Protein AF-A0A2X4UUF0-F1 (afdb_monomer_lite)

Sequence (72 aa):
MTEKLHFFIGEYDADSRVSDGGGVEAEGEDLEVIEMPLADALHAIRQGTLVDAKTIMLLQFVALNRSLENNQ

pLDDT: mean 88.92, std 12.81, range [41.25, 98.38]

InterPro domains:
  IPR015797 NUDIX hydrolase-like domain superfamily [SSF55811] (2-66)

Organism: Serratia plymuthica (NCBI:txid82996)

Structure (mmCIF, N/CA/C/O backbone):
data_AF-A0A2X4UUF0-F1
#
_entry.id   AF-A0A2X4UUF0-F1
#
loop_
_atom_site.group_PDB
_atom_site.id
_atom_site.type_symbol
_atom_site.label_atom_id
_atom_site.label_alt_id
_atom_site.label_comp_id
_atom_site.label_asym_id
_atom_site.label_entity_id
_atom_site.label_seq_id
_atom_site.pdbx_PDB_ins_code
_atom_site.Cartn_x
_atom_site.Cartn_y
_atom_site.Cartn_z
_atom_site.occupancy
_atom_site.B_iso_or_equiv
_atom_site.auth_seq_id
_atom_site.auth_comp_id
_atom_site.auth_asym_id
_atom_site.auth_atom_id
_atom_site.pdbx_PDB_model_num
ATOM 1 N N . MET A 1 1 ? 1.031 11.816 18.124 1.00 65.44 1 MET A N 1
ATOM 2 C CA . MET A 1 1 ? 1.307 11.310 16.765 1.00 65.44 1 MET A CA 1
ATOM 3 C C . MET A 1 1 ? 1.832 12.477 15.944 1.00 65.44 1 MET A C 1
ATOM 5 O O . MET A 1 1 ? 1.121 13.469 15.850 1.00 65.44 1 MET A O 1
ATOM 9 N N . THR A 1 2 ? 3.074 12.429 15.466 1.00 90.44 2 THR A N 1
ATOM 10 C CA . THR A 1 2 ? 3.729 13.551 14.756 1.00 90.44 2 THR A CA 1
ATOM 11 C C . THR A 1 2 ? 3.917 13.297 13.261 1.00 90.44 2 THR A C 1
ATOM 13 O O . THR A 1 2 ? 4.105 14.250 12.511 1.00 90.44 2 THR A O 1
ATOM 16 N N . GLU A 1 3 ? 3.837 12.041 12.821 1.00 91.94 3 GLU A N 1
ATOM 17 C CA . GLU A 1 3 ? 3.908 11.671 11.409 1.00 91.94 3 GLU A CA 1
ATOM 18 C C . GLU A 1 3 ? 2.634 12.097 10.669 1.00 91.94 3 GLU A C 1
ATOM 20 O O . GLU A 1 3 ? 1.515 11.879 11.145 1.00 91.94 3 GLU A O 1
ATOM 25 N N . LYS A 1 4 ? 2.815 12.720 9.502 1.00 91.44 4 LYS A N 1
ATOM 26 C CA . LYS A 1 4 ? 1.745 13.051 8.561 1.00 91.44 4 LYS A CA 1
ATOM 27 C C . LYS A 1 4 ? 1.955 12.226 7.303 1.00 91.44 4 LYS A C 1
ATOM 29 O O . LYS A 1 4 ? 3.037 12.258 6.728 1.00 91.44 4 LYS A O 1
ATOM 34 N N . LEU A 1 5 ? 0.911 11.527 6.881 1.00 93.50 5 LEU A N 1
ATOM 35 C CA . LEU A 1 5 ? 0.911 10.725 5.667 1.00 93.50 5 LEU A CA 1
ATOM 36 C C . LEU A 1 5 ? 0.047 11.412 4.614 1.00 93.50 5 LEU A C 1
ATOM 38 O O . LEU A 1 5 ? -1.065 11.853 4.905 1.00 93.50 5 LEU A O 1
ATOM 42 N N . HIS A 1 6 ? 0.569 11.489 3.396 1.00 95.50 6 HIS A N 1
ATOM 43 C CA . HIS A 1 6 ? -0.160 11.945 2.222 1.00 95.50 6 HIS A CA 1
ATOM 44 C C . HIS A 1 6 ? -0.397 10.734 1.323 1.00 95.50 6 HIS A C 1
ATOM 46 O O . HIS A 1 6 ? 0.544 10.023 0.981 1.00 95.50 6 HIS A O 1
ATOM 52 N N . PHE A 1 7 ? -1.659 10.481 0.993 1.00 96.38 7 PHE A N 1
ATOM 53 C CA . PHE A 1 7 ? -2.093 9.304 0.250 1.00 96.38 7 PHE A CA 1
ATOM 54 C C . PHE A 1 7 ? -2.448 9.683 -1.185 1.00 96.38 7 PHE A C 1
ATOM 56 O O . PHE A 1 7 ? -3.076 10.717 -1.412 1.00 96.38 7 PHE A O 1
ATOM 63 N N . PHE A 1 8 ? -2.072 8.828 -2.134 1.00 95.44 8 PHE A N 1
ATOM 64 C CA . PHE A 1 8 ? -2.295 9.030 -3.563 1.00 95.44 8 PHE A CA 1
ATOM 65 C C . PHE A 1 8 ? -2.776 7.726 -4.207 1.00 95.44 8 PHE A C 1
ATOM 67 O O . PHE A 1 8 ? -2.425 6.641 -3.747 1.00 95.44 8 PHE A O 1
ATOM 74 N N . ILE A 1 9 ? -3.566 7.853 -5.273 1.00 94.69 9 ILE A N 1
ATOM 75 C CA . ILE A 1 9 ? -3.989 6.765 -6.161 1.00 94.69 9 ILE A CA 1
ATOM 76 C C . ILE A 1 9 ? -3.599 7.170 -7.582 1.00 94.69 9 ILE A C 1
ATOM 78 O O . ILE A 1 9 ? -3.714 8.344 -7.935 1.00 94.69 9 ILE A O 1
ATOM 82 N N . GLY A 1 10 ? -3.144 6.208 -8.377 1.00 92.00 10 GLY A N 1
ATOM 83 C CA . GLY A 1 10 ? -2.854 6.393 -9.793 1.00 92.00 10 GLY A CA 1
ATOM 84 C C . GLY A 1 10 ? -3.360 5.203 -10.592 1.00 92.00 10 GLY A C 1
ATOM 85 O O . GLY A 1 10 ? -3.252 4.061 -10.143 1.00 92.00 10 GLY A O 1
ATOM 86 N N . GLU A 1 11 ? -3.926 5.482 -11.759 1.00 90.62 11 GLU A N 1
ATOM 87 C CA . GLU A 1 11 ? -4.190 4.463 -12.768 1.00 90.62 11 GLU A CA 1
ATOM 88 C C . GLU A 1 11 ? -2.897 4.159 -13.525 1.00 90.62 11 GLU A C 1
ATOM 90 O O . GLU A 1 11 ? -2.057 5.039 -13.721 1.00 90.62 11 GLU A O 1
ATOM 95 N N . TYR A 1 12 ? -2.736 2.906 -13.931 1.00 88.88 12 TYR A N 1
ATOM 96 C CA . TYR A 1 12 ? -1.628 2.466 -14.765 1.00 88.88 12 TYR A CA 1
ATOM 97 C C . TYR A 1 12 ? -2.121 1.405 -15.743 1.00 88.88 12 TYR A C 1
ATOM 99 O O . TYR A 1 12 ? -3.134 0.740 -15.510 1.00 88.88 12 TYR A O 1
ATOM 107 N N . ASP A 1 13 ? -1.373 1.237 -16.821 1.00 89.25 13 ASP A N 1
ATOM 108 C CA . ASP A 1 13 ? -1.514 0.144 -17.772 1.00 89.25 13 ASP A CA 1
ATOM 109 C C . ASP A 1 13 ? -0.144 -0.491 -18.052 1.00 89.25 13 ASP A C 1
ATOM 111 O O . ASP A 1 13 ? 0.888 -0.065 -17.524 1.00 89.25 13 ASP A O 1
ATOM 115 N N . ALA A 1 14 ? -0.134 -1.543 -18.870 1.00 85.94 14 ALA A N 1
ATOM 116 C CA . ALA A 1 14 ? 1.094 -2.245 -19.232 1.00 85.94 14 ALA A CA 1
ATOM 117 C C . ALA A 1 14 ? 2.094 -1.344 -19.979 1.00 85.94 14 ALA A C 1
ATOM 119 O O . ALA A 1 14 ? 3.302 -1.521 -19.822 1.00 85.94 14 ALA A O 1
ATOM 120 N N . ASP A 1 15 ? 1.604 -0.364 -20.741 1.00 89.38 15 ASP A N 1
ATOM 121 C CA . ASP A 1 15 ? 2.436 0.565 -21.513 1.00 89.38 15 ASP A CA 1
ATOM 122 C C . ASP A 1 15 ? 3.107 1.619 -20.612 1.00 89.38 15 ASP A C 1
ATOM 124 O O . ASP A 1 15 ? 4.147 2.179 -20.962 1.00 89.38 15 ASP A O 1
ATOM 128 N N . SER A 1 16 ? 2.560 1.850 -19.416 1.00 87.31 16 SER A N 1
ATOM 129 C CA . SER A 1 16 ? 3.120 2.735 -18.388 1.00 87.31 16 SER A CA 1
ATOM 130 C C . SER A 1 16 ? 4.339 2.134 -17.667 1.00 87.31 16 SER A C 1
ATOM 132 O O . SER A 1 16 ? 5.016 2.831 -16.905 1.00 87.31 16 SER A O 1
ATOM 134 N N . ARG A 1 17 ? 4.641 0.844 -17.871 1.00 86.06 17 ARG A N 1
ATOM 135 C CA . ARG A 1 17 ? 5.741 0.143 -17.195 1.00 86.06 17 ARG A CA 1
ATOM 136 C C . ARG A 1 17 ? 7.085 0.441 -17.868 1.00 86.06 17 ARG A C 1
ATOM 138 O O . ARG A 1 17 ? 7.352 0.007 -18.982 1.00 86.06 17 ARG A O 1
ATOM 145 N N . VAL A 1 18 ? 7.971 1.139 -17.154 1.00 88.62 18 VAL A N 1
ATOM 146 C CA . VAL A 1 18 ? 9.310 1.524 -17.653 1.00 88.62 18 VAL A CA 1
ATOM 147 C C . VAL A 1 18 ? 10.432 0.548 -17.272 1.00 88.62 18 VAL A C 1
ATOM 149 O O . VAL A 1 18 ? 11.512 0.595 -17.857 1.00 88.62 18 VAL A O 1
ATOM 152 N N . SER A 1 19 ? 10.200 -0.323 -16.288 1.00 85.75 19 SER A N 1
ATOM 153 C CA . SER A 1 19 ? 11.136 -1.360 -15.833 1.00 85.75 19 SER A CA 1
ATOM 154 C C . SER A 1 19 ? 10.388 -2.478 -15.097 1.00 85.75 19 SER A C 1
ATOM 156 O O . SER A 1 19 ? 9.168 -2.414 -14.930 1.00 85.75 19 SER A O 1
ATOM 158 N N . ASP A 1 20 ? 11.101 -3.506 -14.635 1.00 83.44 20 ASP A N 1
ATOM 159 C CA . ASP A 1 20 ? 10.511 -4.574 -13.816 1.00 83.44 20 ASP A CA 1
ATOM 160 C C . ASP A 1 20 ? 10.104 -4.126 -12.401 1.00 83.44 20 ASP A C 1
ATOM 162 O O . ASP A 1 20 ? 9.387 -4.850 -11.713 1.00 83.44 20 ASP A O 1
ATOM 166 N N . GLY A 1 21 ? 10.487 -2.910 -11.996 1.00 85.44 21 GLY A N 1
ATOM 167 C CA . GLY A 1 21 ? 10.302 -2.404 -10.638 1.00 85.44 21 GLY A CA 1
ATOM 168 C C . GLY A 1 21 ? 11.247 -3.086 -9.645 1.00 85.44 21 GLY A C 1
ATOM 169 O O . GLY A 1 21 ? 12.339 -3.501 -10.019 1.00 85.44 21 GLY A O 1
ATOM 170 N N . GLY A 1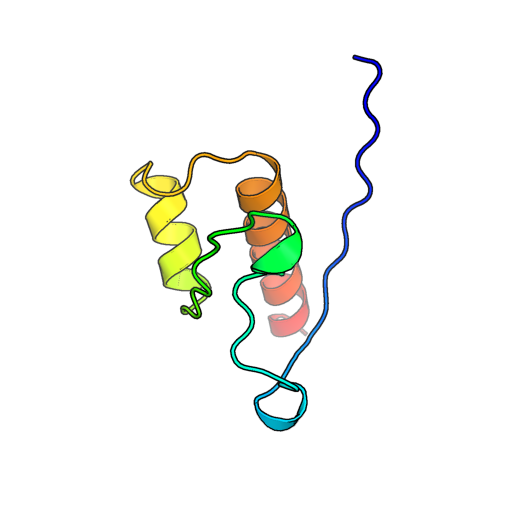 22 ? 10.841 -3.172 -8.377 1.00 82.38 22 GLY A N 1
ATOM 171 C CA . GLY A 1 22 ? 11.595 -3.896 -7.342 1.00 82.38 22 GLY A CA 1
ATOM 172 C C . GLY A 1 22 ? 12.632 -3.075 -6.567 1.00 82.38 22 GLY A C 1
ATOM 173 O O . GLY A 1 22 ? 13.412 -3.635 -5.803 1.00 82.38 22 GLY A O 1
ATOM 174 N N . GLY A 1 23 ? 12.595 -1.748 -6.703 1.00 84.81 23 GLY A N 1
ATOM 175 C CA . GLY A 1 23 ? 13.469 -0.835 -5.967 1.00 84.81 23 GLY A CA 1
ATOM 176 C C . GLY A 1 23 ? 14.825 -0.608 -6.634 1.00 84.81 23 GLY A C 1
ATOM 177 O O . GLY A 1 23 ? 15.062 -1.007 -7.776 1.00 84.81 23 GLY A O 1
ATOM 178 N N . VAL A 1 24 ? 15.708 0.097 -5.932 1.00 84.31 24 VAL A N 1
ATOM 179 C CA . VAL A 1 24 ? 17.072 0.398 -6.381 1.00 84.31 24 VAL A CA 1
ATOM 180 C C . VAL A 1 24 ? 18.067 -0.456 -5.595 1.00 84.31 24 VAL A C 1
ATOM 182 O O . VAL A 1 24 ? 18.370 -0.169 -4.439 1.00 84.31 24 VAL A O 1
ATOM 185 N N . GLU A 1 25 ? 18.650 -1.470 -6.243 1.00 83.31 25 GLU A N 1
ATOM 186 C CA . GLU A 1 25 ? 19.619 -2.388 -5.610 1.00 83.31 25 GLU A CA 1
ATOM 187 C C . GLU A 1 25 ? 20.799 -1.637 -4.963 1.00 83.31 25 GLU A C 1
ATOM 189 O O . GLU A 1 25 ? 21.259 -1.983 -3.876 1.00 83.31 25 GLU A O 1
ATOM 194 N N . ALA A 1 26 ? 21.256 -0.547 -5.592 1.00 87.06 26 ALA A N 1
ATOM 195 C CA . ALA A 1 26 ? 22.339 0.288 -5.072 1.00 87.06 26 ALA A CA 1
ATOM 196 C C . ALA A 1 26 ? 21.997 0.999 -3.746 1.00 87.06 26 ALA A C 1
ATOM 198 O O . ALA A 1 26 ? 22.908 1.394 -3.018 1.00 87.06 26 ALA A O 1
ATOM 199 N N . GLU A 1 27 ? 20.710 1.154 -3.424 1.00 88.38 27 GLU A N 1
ATOM 200 C CA . GLU A 1 27 ? 20.222 1.692 -2.148 1.00 88.38 27 GLU A CA 1
ATOM 201 C C . GLU A 1 27 ? 19.956 0.583 -1.112 1.00 88.38 27 GLU A C 1
ATOM 203 O O . GLU A 1 27 ? 19.599 0.870 0.030 1.00 88.38 27 GLU A O 1
ATOM 208 N N . GLY A 1 28 ? 20.198 -0.684 -1.474 1.00 86.88 28 GLY A N 1
ATOM 209 C CA . GLY A 1 28 ? 19.963 -1.847 -0.618 1.00 86.88 28 GLY A CA 1
ATOM 210 C C . GLY A 1 28 ? 18.494 -2.259 -0.542 1.00 86.88 28 GLY A C 1
ATOM 211 O O . GLY A 1 28 ? 18.107 -2.948 0.402 1.00 86.88 28 GLY A O 1
ATOM 212 N N . GLU A 1 29 ? 17.678 -1.822 -1.501 1.00 87.56 29 GLU A N 1
ATOM 213 C CA . GLU A 1 29 ? 16.284 -2.237 -1.610 1.00 87.56 29 GLU A CA 1
ATOM 214 C C . GLU A 1 29 ? 16.187 -3.633 -2.239 1.00 87.56 29 GLU A C 1
ATOM 216 O O . GLU A 1 29 ? 16.774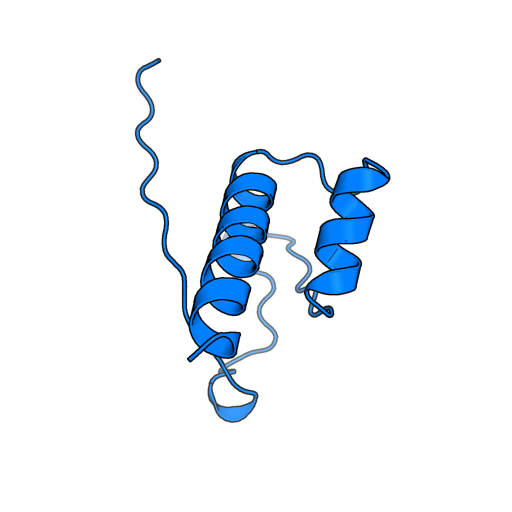 -3.897 -3.286 1.00 87.56 29 GLU A O 1
ATOM 221 N N . ASP A 1 30 ? 15.423 -4.510 -1.591 1.00 88.12 30 ASP A N 1
ATOM 222 C CA . ASP A 1 30 ? 15.040 -5.834 -2.088 1.00 88.12 30 ASP A CA 1
ATOM 223 C C . ASP A 1 30 ? 13.512 -5.915 -2.027 1.00 88.12 30 ASP A C 1
ATOM 225 O O . ASP A 1 30 ? 12.926 -6.285 -1.004 1.00 88.12 30 ASP A O 1
ATOM 229 N N . LEU A 1 31 ? 12.855 -5.409 -3.075 1.00 89.56 31 LEU A N 1
ATOM 230 C CA . LEU A 1 31 ? 11.400 -5.313 -3.144 1.00 89.56 31 LEU A CA 1
ATOM 231 C C . LEU A 1 31 ? 10.851 -6.241 -4.223 1.00 89.56 31 LEU A C 1
ATOM 233 O O . LEU A 1 31 ? 11.315 -6.270 -5.360 1.00 89.56 31 LEU A O 1
ATOM 237 N N . GLU A 1 32 ? 9.776 -6.941 -3.882 1.00 91.19 32 GLU A N 1
ATOM 238 C CA . GLU A 1 32 ? 9.003 -7.733 -4.830 1.00 91.19 32 GLU A CA 1
ATOM 239 C C . GLU A 1 32 ? 7.826 -6.908 -5.368 1.00 91.19 32 GLU A C 1
ATOM 241 O O . GLU A 1 32 ? 7.064 -6.306 -4.604 1.00 91.19 32 GLU A O 1
ATOM 246 N N . VAL A 1 33 ? 7.654 -6.892 -6.692 1.00 91.69 33 VAL A N 1
ATOM 247 C CA . VAL A 1 33 ? 6.475 -6.297 -7.332 1.00 91.69 33 VAL A CA 1
ATOM 248 C C . VAL A 1 33 ? 5.381 -7.349 -7.435 1.00 91.69 33 VAL A C 1
ATOM 250 O O . VAL A 1 33 ? 5.553 -8.367 -8.102 1.00 91.69 33 VAL A O 1
ATOM 253 N N . ILE A 1 34 ? 4.233 -7.074 -6.814 1.00 93.25 34 ILE A N 1
ATOM 254 C CA . ILE A 1 34 ? 3.082 -7.977 -6.824 1.00 93.25 34 ILE A CA 1
ATOM 255 C C . ILE A 1 34 ? 1.911 -7.306 -7.539 1.00 93.25 34 ILE A C 1
ATOM 257 O O . ILE A 1 34 ? 1.337 -6.333 -7.049 1.00 93.25 34 ILE A O 1
ATOM 261 N N . GLU A 1 35 ? 1.531 -7.864 -8.685 1.00 93.38 35 GLU A N 1
ATOM 262 C CA . GLU A 1 35 ? 0.324 -7.491 -9.418 1.00 93.38 35 GLU A CA 1
ATOM 263 C C . GLU A 1 35 ? -0.762 -8.540 -9.157 1.00 93.38 35 GLU A C 1
ATOM 265 O O . GLU A 1 35 ? -0.554 -9.737 -9.358 1.00 93.38 35 GLU A O 1
ATOM 270 N N . MET A 1 36 ? -1.924 -8.109 -8.662 1.00 95.19 36 MET A N 1
ATOM 271 C CA . MET A 1 36 ? -3.037 -9.012 -8.373 1.00 95.19 36 MET A CA 1
ATOM 272 C C . MET A 1 36 ? -4.395 -8.316 -8.515 1.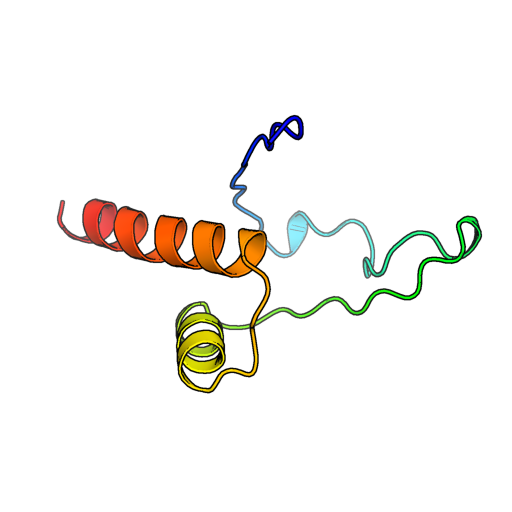00 95.19 36 MET A C 1
ATOM 274 O O . MET A 1 36 ? -4.485 -7.092 -8.371 1.00 95.19 36 MET A O 1
ATOM 278 N N . PRO A 1 37 ? -5.481 -9.075 -8.742 1.00 96.19 37 PRO A N 1
ATOM 279 C CA . PRO A 1 37 ? -6.829 -8.526 -8.733 1.00 96.19 37 PRO A CA 1
ATOM 280 C C . PRO A 1 37 ? -7.178 -7.844 -7.401 1.00 96.19 37 PRO A C 1
ATOM 282 O O . PRO A 1 37 ? -6.904 -8.366 -6.321 1.00 96.19 37 PRO A O 1
ATOM 285 N N . LEU A 1 38 ? -7.891 -6.711 -7.462 1.00 95.81 38 LEU A N 1
ATOM 286 C CA . LEU A 1 38 ? -8.346 -5.982 -6.265 1.00 95.81 38 LEU A CA 1
ATOM 287 C C . LEU A 1 38 ? -9.152 -6.874 -5.302 1.00 95.81 38 LEU A C 1
ATOM 289 O O . LEU A 1 38 ? -9.029 -6.746 -4.086 1.00 95.81 38 LEU A O 1
ATOM 293 N N . ALA A 1 39 ? -9.975 -7.780 -5.836 1.00 96.75 39 ALA A N 1
ATOM 294 C CA . ALA A 1 39 ? -10.763 -8.708 -5.027 1.00 96.75 39 ALA A CA 1
ATOM 295 C C . ALA A 1 39 ? -9.876 -9.638 -4.181 1.00 96.75 39 ALA A C 1
ATOM 297 O O . ALA A 1 39 ? -10.186 -9.875 -3.011 1.00 96.75 39 ALA A O 1
ATOM 298 N N . ASP A 1 40 ? -8.758 -10.096 -4.744 1.00 98.38 40 ASP A N 1
ATOM 299 C CA . ASP A 1 40 ? -7.811 -10.982 -4.070 1.00 98.38 40 ASP A CA 1
ATOM 300 C C . ASP A 1 40 ? -7.044 -10.221 -2.987 1.00 98.38 40 ASP A C 1
ATOM 302 O O . ASP A 1 40 ? -6.930 -10.703 -1.861 1.00 98.38 40 ASP A O 1
ATOM 306 N N . ALA A 1 41 ? -6.636 -8.978 -3.263 1.00 98.06 41 ALA A N 1
ATOM 307 C CA . ALA A 1 41 ? -6.022 -8.108 -2.261 1.00 98.06 41 ALA A CA 1
ATOM 308 C C . ALA A 1 41 ? -6.965 -7.846 -1.067 1.00 98.06 41 ALA A C 1
ATOM 310 O O . ALA A 1 41 ? -6.569 -7.960 0.094 1.00 98.06 41 ALA A O 1
ATOM 311 N N . LEU A 1 42 ? -8.250 -7.565 -1.322 1.00 98.06 42 LEU A N 1
ATOM 312 C CA . LEU A 1 4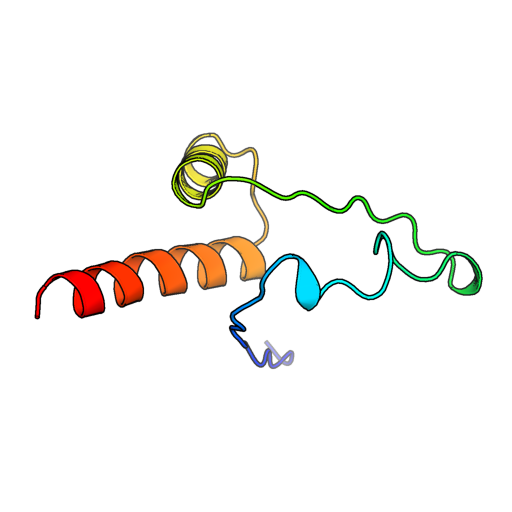2 ? -9.255 -7.401 -0.261 1.00 98.06 42 LEU A CA 1
ATOM 313 C C . LEU A 1 42 ? -9.495 -8.701 0.521 1.00 98.06 42 LEU A C 1
ATOM 315 O O . LEU A 1 42 ? -9.741 -8.661 1.730 1.00 98.06 42 LEU A O 1
ATOM 319 N N . HIS A 1 43 ? -9.428 -9.856 -0.147 1.00 98.38 43 HIS A N 1
ATOM 320 C CA . HIS A 1 43 ? -9.486 -11.153 0.518 1.00 98.38 43 HIS A CA 1
ATOM 321 C C . HIS A 1 43 ? -8.259 -11.377 1.415 1.00 98.38 43 HIS A C 1
ATOM 323 O O . HIS A 1 43 ? -8.422 -11.782 2.565 1.00 98.38 43 HIS A O 1
ATOM 329 N N . ALA A 1 44 ? -7.058 -11.038 0.943 1.00 98.38 44 ALA A N 1
ATOM 330 C CA . ALA A 1 44 ? -5.811 -11.156 1.695 1.00 98.38 44 ALA A CA 1
ATOM 331 C C . ALA A 1 44 ? -5.801 -10.299 2.975 1.00 98.38 44 ALA A C 1
ATOM 333 O O . ALA A 1 44 ? -5.269 -10.736 3.995 1.00 98.38 44 ALA A O 1
ATOM 334 N N . ILE A 1 45 ? -6.454 -9.128 2.971 1.00 98.38 45 ILE A N 1
ATOM 335 C CA . ILE A 1 45 ? -6.687 -8.343 4.199 1.00 98.38 45 ILE A CA 1
ATOM 336 C C . ILE A 1 45 ? -7.548 -9.136 5.191 1.00 98.38 45 ILE A C 1
ATOM 338 O O . ILE A 1 45 ? -7.215 -9.232 6.370 1.00 98.38 45 ILE A O 1
ATOM 342 N N . ARG A 1 46 ? -8.656 -9.735 4.730 1.00 98.06 46 ARG A N 1
ATOM 343 C CA . ARG A 1 46 ? -9.573 -10.503 5.597 1.00 98.06 46 ARG A CA 1
ATOM 344 C C . ARG A 1 46 ? -8.925 -11.756 6.185 1.00 98.06 46 ARG A C 1
ATOM 346 O O . ARG A 1 46 ? -9.271 -12.132 7.299 1.00 98.06 46 ARG A O 1
ATOM 353 N N . GLN A 1 47 ? -8.007 -12.383 5.451 1.00 98.38 47 GLN A N 1
ATOM 354 C CA . GLN A 1 47 ? -7.236 -13.536 5.931 1.00 98.38 47 GLN A CA 1
ATOM 355 C C . GLN A 1 47 ? -6.071 -13.148 6.852 1.00 98.3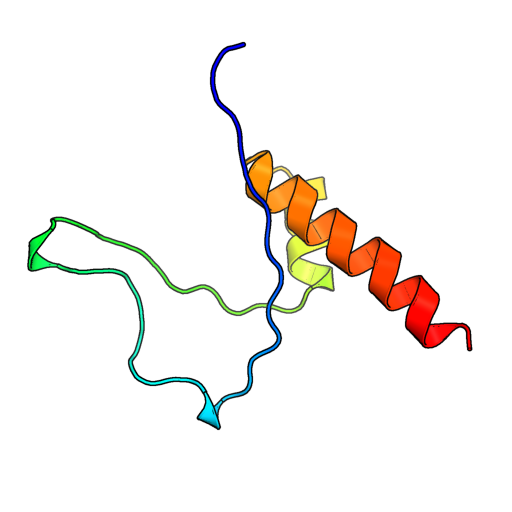8 47 GLN A C 1
ATOM 357 O O . GLN A 1 47 ? -5.439 -14.025 7.434 1.00 98.38 47 GLN A O 1
ATOM 362 N N . GLY A 1 48 ? -5.768 -11.854 6.997 1.00 98.00 48 GLY A N 1
ATOM 363 C CA . GLY A 1 48 ? -4.624 -11.389 7.780 1.00 98.00 48 GLY A CA 1
ATOM 364 C C . GLY A 1 48 ? -3.274 -11.607 7.092 1.00 98.00 48 GLY A C 1
ATOM 365 O O . GLY A 1 48 ? -2.244 -11.568 7.756 1.00 98.00 48 GLY A O 1
ATOM 366 N N . THR A 1 49 ? -3.257 -11.834 5.776 1.00 98.00 49 THR A N 1
ATOM 367 C CA . THR A 1 49 ? -2.021 -11.888 4.980 1.00 98.00 49 THR A CA 1
ATOM 368 C C . THR A 1 49 ? -1.486 -10.481 4.702 1.00 98.00 49 THR A C 1
ATOM 370 O O . THR A 1 49 ? -0.283 -10.255 4.781 1.00 98.00 49 THR A O 1
ATOM 373 N N . LEU A 1 50 ? -2.372 -9.514 4.433 1.00 97.88 50 LEU A N 1
ATOM 374 C CA . LEU A 1 50 ? -2.025 -8.092 4.337 1.00 97.88 50 LEU A CA 1
ATOM 375 C C . LEU A 1 50 ? -2.406 -7.377 5.635 1.00 97.88 50 LEU A C 1
ATOM 377 O O . LEU A 1 50 ? -3.589 -7.251 5.948 1.00 97.88 50 LEU A O 1
ATOM 381 N N . VAL A 1 51 ? -1.403 -6.898 6.375 1.00 98.12 51 VAL A N 1
ATOM 382 C CA . VAL A 1 51 ? -1.573 -6.301 7.717 1.00 98.12 51 VAL A CA 1
ATOM 383 C C . VAL A 1 51 ? -0.941 -4.909 7.865 1.00 98.12 51 VAL A C 1
ATOM 385 O O . VAL A 1 51 ? -0.817 -4.406 8.980 1.00 98.12 51 VAL A O 1
ATOM 388 N N . ASP A 1 52 ? -0.563 -4.257 6.760 1.00 97.88 52 ASP A N 1
ATOM 389 C CA . ASP A 1 52 ? -0.091 -2.864 6.773 1.00 97.88 52 ASP A CA 1
ATOM 390 C C . ASP A 1 52 ? -1.256 -1.867 6.677 1.00 97.88 52 ASP A C 1
ATOM 392 O O . ASP A 1 52 ? -2.124 -1.965 5.807 1.00 97.88 52 ASP A O 1
ATOM 396 N N . ALA A 1 53 ? -1.250 -0.861 7.554 1.00 97.12 53 ALA A N 1
ATOM 397 C CA . ALA A 1 53 ? -2.332 0.112 7.657 1.00 97.12 53 ALA A CA 1
ATOM 398 C C . ALA A 1 53 ? -2.487 0.983 6.400 1.00 97.12 53 ALA A C 1
ATOM 400 O O . ALA A 1 53 ? -3.615 1.225 5.974 1.00 97.12 53 ALA A O 1
ATOM 401 N N . LYS A 1 54 ? -1.385 1.446 5.792 1.00 97.31 54 LYS A N 1
ATOM 402 C CA . LYS A 1 54 ? -1.439 2.332 4.617 1.00 97.31 54 LYS A CA 1
ATOM 403 C C . LYS A 1 54 ? -1.980 1.569 3.410 1.00 97.31 54 LYS A C 1
ATOM 405 O O . LYS A 1 54 ? -2.863 2.074 2.718 1.00 97.31 54 LYS A O 1
ATOM 410 N N . THR A 1 55 ? -1.530 0.329 3.227 1.00 97.31 55 THR A N 1
ATOM 411 C CA . THR A 1 55 ? -2.026 -0.578 2.186 1.00 97.31 55 THR A CA 1
ATOM 412 C C . THR A 1 55 ? -3.508 -0.905 2.377 1.00 97.31 55 THR A C 1
ATOM 414 O O . THR A 1 55 ? -4.287 -0.773 1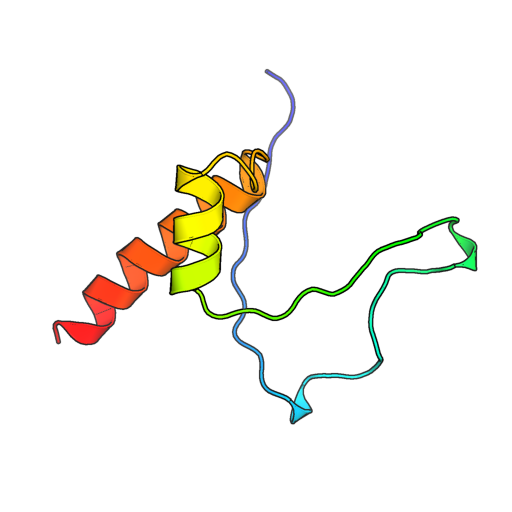.433 1.00 97.31 55 THR A O 1
ATOM 417 N N . ILE A 1 56 ? -3.939 -1.257 3.596 1.00 98.25 56 ILE A N 1
ATOM 418 C CA . ILE A 1 56 ? -5.356 -1.534 3.893 1.00 98.25 56 ILE A CA 1
ATOM 419 C C . ILE A 1 56 ? -6.231 -0.311 3.589 1.00 98.25 56 ILE A C 1
ATOM 421 O O . ILE A 1 56 ? -7.264 -0.450 2.933 1.00 98.25 56 ILE A O 1
ATOM 425 N N . MET A 1 57 ? -5.819 0.882 4.034 1.00 97.75 57 MET A N 1
ATOM 426 C CA . MET A 1 57 ? -6.569 2.125 3.821 1.00 97.75 57 MET A CA 1
ATOM 427 C C . MET A 1 57 ? -6.745 2.441 2.332 1.00 97.75 57 MET A C 1
ATOM 429 O O . MET A 1 57 ? -7.859 2.744 1.905 1.00 97.75 57 MET A O 1
ATOM 433 N N . LEU A 1 58 ? -5.677 2.341 1.534 1.00 97.75 58 LEU A N 1
ATOM 434 C CA . LEU A 1 58 ? -5.730 2.626 0.097 1.00 97.75 58 LEU A CA 1
ATOM 435 C C . LEU A 1 58 ? -6.569 1.594 -0.672 1.00 97.75 58 LEU A C 1
ATOM 437 O O . LEU A 1 58 ? -7.393 1.978 -1.501 1.00 97.75 58 LEU A O 1
ATOM 441 N N . LEU A 1 59 ? -6.435 0.299 -0.365 1.00 97.31 59 LEU A N 1
ATOM 442 C CA . LEU A 1 59 ? -7.241 -0.752 -1.003 1.00 97.31 59 LEU A CA 1
ATOM 443 C C . LEU A 1 59 ? -8.735 -0.602 -0.680 1.00 97.31 59 LEU A C 1
ATOM 445 O O . LEU A 1 59 ? -9.582 -0.742 -1.564 1.00 97.31 59 LEU A O 1
ATOM 449 N N . GLN A 1 60 ? -9.070 -0.272 0.571 1.00 97.00 60 GLN A N 1
ATOM 450 C CA . GLN A 1 60 ? -10.450 0.012 0.969 1.00 97.00 60 GLN A CA 1
ATOM 451 C C . GLN A 1 60 ? -10.987 1.286 0.307 1.00 97.00 60 GLN A C 1
ATOM 453 O O . GLN A 1 60 ? -12.133 1.290 -0.143 1.00 97.00 60 GLN A O 1
ATOM 458 N N . PHE A 1 61 ? -10.173 2.340 0.193 1.00 97.00 61 PHE A N 1
ATOM 459 C CA . PHE A 1 61 ? -10.549 3.564 -0.515 1.00 97.00 61 PHE A CA 1
ATOM 460 C C . PHE A 1 61 ? -10.911 3.277 -1.978 1.00 97.00 61 PHE A C 1
ATOM 462 O O . PHE A 1 61 ? -11.985 3.676 -2.425 1.00 97.00 61 PHE A O 1
ATOM 469 N N . VAL A 1 62 ? -10.072 2.539 -2.712 1.00 95.62 62 VAL A N 1
ATOM 470 C CA . VAL A 1 62 ? -10.356 2.179 -4.112 1.00 95.62 62 VAL A CA 1
ATOM 471 C C . VAL A 1 62 ? -11.645 1.362 -4.220 1.00 95.62 62 VAL A C 1
ATOM 473 O O . VAL A 1 62 ? -12.494 1.662 -5.055 1.00 95.62 62 VAL A O 1
ATOM 476 N N . ALA A 1 63 ? -11.838 0.363 -3.354 1.00 95.56 63 ALA A N 1
ATOM 477 C CA . ALA A 1 63 ? -13.034 -0.479 -3.376 1.00 95.56 63 ALA A CA 1
ATOM 478 C C . ALA A 1 63 ? -14.333 0.317 -3.151 1.00 95.56 63 ALA A C 1
ATOM 480 O O . ALA A 1 63 ? -15.337 0.065 -3.820 1.00 95.56 63 ALA A O 1
ATOM 481 N N . LEU A 1 64 ? -14.304 1.288 -2.233 1.00 95.19 64 LEU A N 1
ATOM 482 C CA . LEU A 1 64 ? -15.449 2.148 -1.942 1.00 95.19 64 LEU A CA 1
ATOM 483 C C . LEU A 1 64 ? -15.764 3.092 -3.105 1.00 95.19 64 LEU A C 1
ATOM 485 O O . LEU A 1 64 ? -16.927 3.216 -3.469 1.00 95.19 64 LEU A O 1
ATOM 489 N N . ASN A 1 65 ? -14.754 3.716 -3.715 1.00 91.75 65 ASN A N 1
ATOM 490 C CA . ASN A 1 65 ? -14.972 4.703 -4.778 1.00 91.75 65 ASN A CA 1
ATOM 491 C C . ASN A 1 65 ? -15.291 4.065 -6.137 1.00 91.75 65 ASN A C 1
ATOM 493 O O . ASN A 1 65 ? -16.159 4.561 -6.849 1.00 91.75 65 ASN A O 1
ATOM 497 N N . ARG A 1 66 ? -14.725 2.894 -6.453 1.00 77.81 66 ARG A N 1
ATOM 498 C CA . ARG A 1 66 ? -15.080 2.146 -7.672 1.00 77.81 66 ARG A CA 1
ATOM 499 C C . ARG A 1 66 ? -16.547 1.707 -7.678 1.00 77.81 66 ARG A C 1
ATOM 501 O O . ARG A 1 66 ? -17.199 1.675 -8.717 1.00 77.81 66 ARG A O 1
ATOM 508 N N . SER A 1 67 ? -17.090 1.368 -6.507 1.00 61.69 67 SER A N 1
ATOM 509 C CA . SER A 1 67 ? -18.515 1.048 -6.369 1.00 61.69 67 SER A CA 1
ATOM 510 C C . SER A 1 67 ? -19.423 2.266 -6.565 1.00 61.69 67 SER A C 1
ATOM 512 O O . SER A 1 67 ? -20.607 2.078 -6.840 1.00 61.69 67 SER A O 1
ATOM 514 N N . LEU A 1 68 ? -18.911 3.487 -6.386 1.00 53.91 68 LEU A N 1
ATOM 515 C CA . LEU A 1 68 ? -19.666 4.717 -6.625 1.00 53.91 68 LEU A CA 1
ATOM 516 C C . LEU A 1 68 ? -19.665 5.088 -8.113 1.00 53.91 68 LEU A C 1
ATOM 518 O O . LEU A 1 68 ? -20.690 5.540 -8.609 1.00 53.91 68 LEU A O 1
ATOM 522 N N . GLU A 1 69 ? -18.572 4.820 -8.828 1.00 54.59 69 GLU A N 1
ATOM 523 C CA . GLU A 1 69 ? -18.475 5.022 -10.283 1.00 54.59 69 GLU A CA 1
ATOM 524 C C . GLU A 1 69 ? -19.327 4.019 -11.077 1.00 54.59 69 GLU A C 1
ATOM 526 O O . GLU A 1 69 ? -19.979 4.393 -12.044 1.00 54.59 69 GLU A O 1
ATOM 531 N N . ASN A 1 70 ? -19.403 2.757 -10.638 1.00 52.41 70 ASN A N 1
ATOM 532 C CA . ASN A 1 70 ? -20.203 1.717 -11.305 1.00 52.41 70 ASN A CA 1
ATOM 533 C C . ASN A 1 70 ? -21.728 1.835 -11.084 1.00 52.41 70 ASN A C 1
ATOM 535 O O . ASN A 1 70 ? -22.483 1.038 -11.637 1.00 52.41 70 ASN A O 1
ATOM 539 N N . ASN A 1 71 ? -22.181 2.769 -10.241 1.00 46.34 71 ASN A N 1
ATOM 540 C CA . ASN A 1 71 ? -23.596 3.001 -9.922 1.00 46.34 71 ASN A CA 1
ATOM 541 C C . ASN A 1 71 ? -24.157 4.276 -10.588 1.00 46.34 71 ASN A C 1
ATOM 543 O O . ASN A 1 71 ? -25.199 4.780 -10.156 1.00 46.34 71 ASN A O 1
ATOM 547 N N . GLN A 1 72 ? -23.477 4.795 -11.616 1.00 41.25 72 GLN A N 1
ATOM 548 C CA . GLN A 1 72 ? -23.976 5.855 -12.497 1.00 41.25 72 GLN A CA 1
ATOM 549 C C . GLN A 1 72 ? -24.314 5.318 -13.887 1.00 41.25 72 GLN A C 1
ATOM 551 O O . GLN A 1 72 ? -23.562 4.458 -14.393 1.00 41.25 72 GLN A O 1
#

Secondary structure (DSSP, 8-state):
-------------GGG--S--S--GGGT---------HHHHHHHHHTTS---HHHHHHHHHHHHHHHHHTT-

Radius of gyration: 14.96 Å; chains: 1; bounding box: 46×27×38 Å

Foldseek 3Di:
DPDDDDDDDDDDDPVNDPDLDQDDVVVVGGGDDDDDDLVVLQVCVVVVVDDDPNSNVVSVVCVVVVVVVVVD